Protein AF-A0A914SHW0-F1 (afdb_monomer)

Radius of gyration: 13.07 Å; Cα contacts (8 Å, |Δi|>4): 17; chains: 1; bounding box: 34×26×28 Å

Solvent-accessible surface area (backbone atoms only — not comparable to full-atom values): 3949 Å² total; per-residue (Å²): 114,66,37,70,71,54,74,66,46,66,84,62,70,93,50,56,78,84,50,48,57,58,43,49,71,72,69,54,72,85,75,83,59,88,87,66,52,70,72,58,51,54,50,49,50,54,57,54,54,65,63,50,59,77,65,69,78,69,69,135

Foldseek 3Di:
DVCVLVVNDDAPPVDDPVCVVVCVVVVHGGDDRDPDDPVVVVVVCVVVVVVCVVVVVPDD

Sequence (60 aa):
MWELMTRAASPYGDISNHKIREYLESGMRLPKPTNCPHVLYVIFQKIHAKTTAVKSFVAM

pLDDT: mean 70.47, std 14.79, range [31.66, 87.0]

Structure (mmCIF, N/CA/C/O backbone):
data_AF-A0A914SHW0-F1
#
_entry.id   AF-A0A914SHW0-F1
#
loop_
_atom_site.group_PDB
_atom_site.id
_atom_site.type_symbol
_atom_site.label_atom_id
_atom_site.label_alt_id
_atom_site.label_comp_id
_atom_site.label_asym_id
_atom_site.label_entity_id
_atom_site.label_seq_id
_atom_site.pdbx_PDB_ins_code
_atom_site.Cartn_x
_atom_site.Cartn_y
_atom_site.Cartn_z
_atom_site.occupancy
_atom_site.B_iso_or_equiv
_atom_site.auth_seq_id
_atom_site.auth_comp_id
_atom_site.auth_asym_id
_atom_site.auth_atom_id
_atom_site.pdbx_PDB_model_num
ATOM 1 N N . MET A 1 1 ? 5.974 -5.606 -0.995 1.00 69.06 1 MET A N 1
ATOM 2 C CA . MET A 1 1 ? 6.040 -5.987 -2.431 1.00 69.06 1 MET A CA 1
ATOM 3 C C . MET A 1 1 ? 5.461 -4.919 -3.362 1.00 69.06 1 MET A C 1
ATOM 5 O O . MET A 1 1 ? 6.004 -4.752 -4.443 1.00 69.06 1 MET A O 1
ATOM 9 N N . TRP A 1 2 ? 4.403 -4.184 -2.978 1.00 73.94 2 TRP A N 1
ATOM 10 C CA . TRP A 1 2 ? 3.838 -3.097 -3.803 1.00 73.94 2 TRP A CA 1
ATOM 11 C C . TRP A 1 2 ? 4.859 -1.985 -4.077 1.00 73.94 2 TRP A C 1
ATOM 13 O O . TRP A 1 2 ? 5.055 -1.628 -5.231 1.00 73.94 2 TRP A O 1
ATOM 23 N N . GLU A 1 3 ? 5.588 -1.552 -3.045 1.00 75.38 3 GLU A N 1
ATOM 24 C CA . GLU A 1 3 ? 6.637 -0.524 -3.142 1.00 75.38 3 GLU A CA 1
ATOM 25 C C . GLU A 1 3 ? 7.718 -0.886 -4.167 1.00 75.38 3 GLU A C 1
ATOM 27 O O . GLU A 1 3 ? 8.164 -0.040 -4.927 1.00 75.38 3 GLU A O 1
ATOM 32 N N . LEU A 1 4 ? 8.095 -2.164 -4.269 1.00 75.00 4 LEU A N 1
ATOM 33 C CA . LEU A 1 4 ? 9.076 -2.616 -5.258 1.00 75.00 4 LEU A CA 1
ATOM 34 C C . LEU A 1 4 ? 8.553 -2.439 -6.696 1.00 75.00 4 LEU A C 1
ATOM 36 O O . LEU A 1 4 ? 9.286 -2.012 -7.583 1.00 75.00 4 LEU A O 1
ATOM 40 N N . MET A 1 5 ? 7.266 -2.724 -6.916 1.00 69.56 5 MET A N 1
ATOM 41 C CA . MET A 1 5 ? 6.613 -2.604 -8.226 1.00 69.56 5 MET A CA 1
ATOM 42 C C . MET A 1 5 ? 6.349 -1.148 -8.622 1.00 69.56 5 MET A C 1
ATOM 44 O O . MET A 1 5 ? 6.306 -0.833 -9.809 1.00 69.56 5 MET A O 1
ATOM 48 N N . THR A 1 6 ? 6.178 -0.253 -7.649 1.00 75.56 6 THR A N 1
ATOM 49 C CA . THR A 1 6 ? 5.936 1.177 -7.879 1.00 75.56 6 THR A CA 1
ATOM 50 C C . THR A 1 6 ? 7.203 2.027 -7.823 1.00 75.56 6 THR A C 1
ATOM 52 O O . THR A 1 6 ? 7.101 3.249 -7.816 1.00 75.56 6 THR A O 1
ATOM 55 N N . ARG A 1 7 ? 8.394 1.403 -7.853 1.00 80.81 7 ARG A N 1
ATOM 56 C CA . ARG A 1 7 ? 9.704 2.081 -7.773 1.00 80.81 7 ARG A CA 1
ATOM 57 C C . ARG A 1 7 ? 9.862 2.897 -6.483 1.00 80.81 7 ARG A C 1
ATOM 59 O O . ARG A 1 7 ? 10.231 4.064 -6.519 1.00 80.81 7 ARG A O 1
ATOM 66 N N . ALA A 1 8 ? 9.576 2.251 -5.355 1.00 80.94 8 ALA A N 1
ATOM 67 C CA . ALA A 1 8 ? 9.588 2.812 -4.007 1.00 80.94 8 ALA A CA 1
ATOM 68 C C . ALA A 1 8 ? 8.624 3.996 -3.818 1.00 80.94 8 ALA A C 1
ATOM 70 O O . ALA A 1 8 ? 8.899 4.911 -3.044 1.00 80.94 8 ALA A O 1
ATOM 71 N N . ALA A 1 9 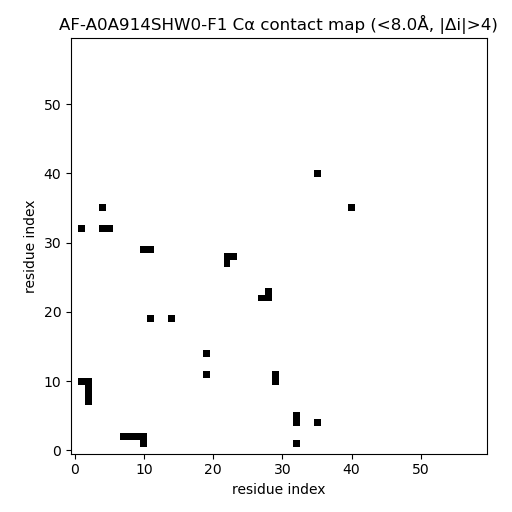? 7.482 3.988 -4.515 1.00 79.50 9 ALA A N 1
ATOM 72 C CA . ALA A 1 9 ? 6.449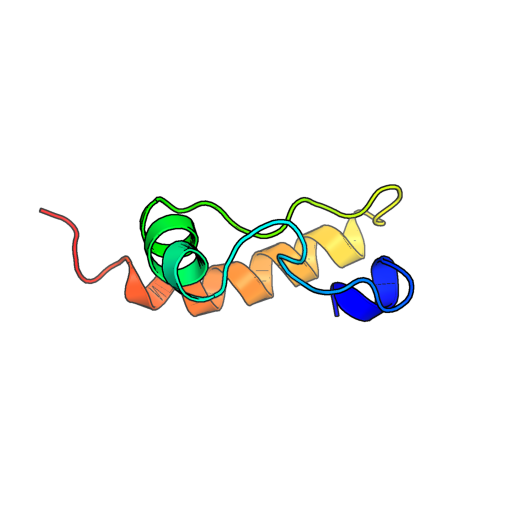 4.983 -4.257 1.00 79.50 9 ALA A CA 1
ATOM 73 C C . ALA A 1 9 ? 5.913 4.841 -2.827 1.00 79.50 9 ALA A C 1
ATOM 75 O O . ALA A 1 9 ? 5.793 3.729 -2.306 1.00 79.50 9 ALA A O 1
ATOM 76 N N . SER A 1 10 ? 5.541 5.973 -2.226 1.00 80.06 10 SER A N 1
ATOM 77 C CA . SER A 1 10 ? 4.962 5.991 -0.886 1.00 80.06 10 SER A CA 1
ATOM 78 C C . SER A 1 10 ? 3.583 5.313 -0.889 1.00 80.06 10 SER A C 1
ATOM 80 O O . SER A 1 10 ? 2.700 5.725 -1.654 1.00 80.06 10 SER A O 1
ATOM 82 N N . PRO A 1 11 ? 3.362 4.269 -0.073 1.00 76.06 11 PRO A N 1
ATOM 83 C CA . PRO A 1 11 ? 2.055 3.640 0.043 1.00 76.06 11 PRO A CA 1
ATOM 84 C C . PRO A 1 11 ? 1.054 4.632 0.643 1.00 76.06 11 PRO A C 1
ATOM 86 O O . PRO A 1 11 ? 1.303 5.220 1.688 1.00 76.06 11 PRO A O 1
ATOM 89 N N . TYR A 1 12 ? -0.096 4.796 -0.017 1.00 80.94 12 TYR A N 1
ATOM 90 C CA . TYR A 1 12 ? -1.132 5.761 0.370 1.00 80.94 12 TYR A CA 1
ATOM 91 C C . TYR A 1 12 ? -0.618 7.209 0.462 1.00 80.94 12 TYR A C 1
ATOM 93 O O . TYR A 1 12 ? -1.157 7.984 1.241 1.00 80.94 12 TYR A O 1
ATOM 101 N N . GLY A 1 13 ? 0.393 7.590 -0.333 1.00 79.19 13 GLY A N 1
ATOM 102 C CA . GLY A 1 13 ? 0.992 8.932 -0.280 1.00 79.19 13 GLY A CA 1
ATOM 103 C C . GLY A 1 13 ? 0.001 10.090 -0.465 1.00 79.19 13 GLY A C 1
ATOM 104 O O . GLY A 1 13 ? 0.221 11.172 0.068 1.00 79.19 13 GLY A O 1
ATOM 105 N N . ASP A 1 14 ? -1.118 9.843 -1.147 1.00 81.00 14 ASP A N 1
ATOM 106 C CA . ASP A 1 14 ? -2.182 10.829 -1.375 1.00 81.00 14 ASP A CA 1
ATOM 107 C C . ASP A 1 14 ? -3.186 10.926 -0.207 1.00 81.00 14 ASP A C 1
ATOM 109 O O . ASP A 1 14 ? -4.084 11.770 -0.211 1.00 81.00 14 ASP A O 1
ATOM 113 N N . ILE A 1 15 ? -3.072 10.050 0.798 1.00 83.06 15 ILE A N 1
ATOM 114 C CA .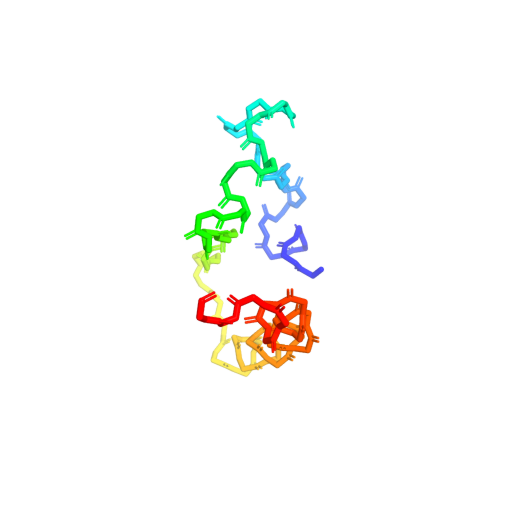 ILE A 1 15 ? -3.999 9.939 1.926 1.00 83.06 15 ILE A CA 1
ATOM 115 C C . ILE A 1 15 ? -3.276 10.335 3.212 1.00 83.06 15 ILE A C 1
ATOM 117 O O . ILE A 1 15 ? -2.247 9.777 3.578 1.00 83.06 15 ILE A O 1
ATOM 121 N N . SER A 1 16 ? -3.860 11.272 3.957 1.00 86.19 16 SER A N 1
ATOM 122 C CA . SER A 1 16 ? -3.368 11.612 5.294 1.00 86.19 16 SER A CA 1
ATOM 123 C C . SER A 1 16 ? -3.434 10.403 6.237 1.00 86.19 16 SER A C 1
ATOM 125 O O . SER A 1 16 ? -4.430 9.677 6.249 1.00 86.19 16 SER A O 1
ATOM 127 N N . ASN A 1 17 ? -2.426 10.240 7.099 1.00 82.88 17 ASN A N 1
ATOM 128 C CA . ASN A 1 17 ? -2.335 9.151 8.081 1.00 82.88 17 ASN A CA 1
ATOM 129 C C . ASN A 1 17 ? -3.611 8.971 8.921 1.00 82.88 17 ASN A C 1
ATOM 131 O O . ASN A 1 17 ? -4.003 7.846 9.221 1.00 82.88 17 ASN A O 1
ATOM 135 N N . HIS A 1 18 ? -4.299 10.065 9.254 1.00 87.00 18 HIS A N 1
ATOM 136 C CA . HIS A 1 18 ? -5.546 10.020 10.025 1.00 87.00 18 HIS A CA 1
ATOM 137 C C . HIS A 1 18 ? -6.707 9.380 9.251 1.00 87.00 18 HIS A C 1
ATOM 139 O O . HIS A 1 18 ? -7.554 8.724 9.848 1.00 87.00 18 HIS A O 1
ATOM 145 N N . LYS A 1 19 ? -6.719 9.523 7.921 1.00 83.19 19 LYS A N 1
ATOM 146 C CA . LYS A 1 19 ? -7.759 8.993 7.026 1.00 83.19 19 LYS A CA 1
ATOM 147 C C . LYS A 1 19 ? -7.446 7.593 6.502 1.00 83.19 19 LYS A C 1
ATOM 149 O O . LYS A 1 19 ? -8.339 6.927 5.990 1.00 83.19 19 LYS A O 1
ATOM 154 N N . ILE A 1 20 ? -6.204 7.118 6.644 1.00 83.88 20 ILE A N 1
ATOM 155 C CA . ILE A 1 20 ? -5.808 5.765 6.220 1.00 83.88 20 ILE A CA 1
ATOM 156 C C . ILE A 1 20 ? -6.655 4.699 6.913 1.00 83.88 20 ILE A C 1
ATOM 158 O O . ILE A 1 20 ? -7.049 3.724 6.277 1.00 83.88 20 ILE A O 1
ATOM 162 N N . ARG A 1 21 ? -6.982 4.886 8.196 1.00 82.81 21 ARG A N 1
ATOM 163 C CA . ARG A 1 21 ? -7.787 3.912 8.935 1.00 82.81 21 ARG A CA 1
ATOM 164 C C . ARG A 1 21 ? -9.201 3.793 8.363 1.00 82.81 21 ARG A C 1
ATOM 166 O O . ARG A 1 21 ? -9.600 2.691 8.003 1.00 82.81 21 ARG A O 1
ATOM 173 N N . GLU A 1 22 ? -9.889 4.913 8.162 1.00 86.44 22 GLU A N 1
ATOM 174 C CA . GLU A 1 22 ? -11.215 4.963 7.522 1.00 86.44 22 GLU A CA 1
ATOM 175 C C . GLU A 1 22 ? -11.178 4.418 6.084 1.00 86.44 22 GLU A C 1
ATOM 177 O O . GLU A 1 22 ? -12.052 3.659 5.660 1.00 86.44 22 GLU A O 1
ATOM 182 N N . TYR A 1 23 ? -10.116 4.723 5.334 1.00 83.50 23 TYR A N 1
ATOM 183 C CA . TYR A 1 23 ? -9.912 4.199 3.985 1.00 83.50 23 TYR A CA 1
ATOM 184 C C . TYR A 1 23 ? -9.795 2.666 3.984 1.00 83.50 23 TYR A C 1
ATOM 186 O O . TYR A 1 23 ? -10.440 1.984 3.190 1.00 83.50 23 TYR A O 1
ATOM 194 N N . LEU A 1 24 ? -9.052 2.083 4.926 1.00 82.94 24 LEU A N 1
ATOM 195 C CA . LEU A 1 24 ? -8.950 0.627 5.062 1.00 82.94 24 LEU A CA 1
ATOM 196 C C . LEU A 1 24 ? -10.248 -0.007 5.604 1.00 82.94 24 LEU A C 1
ATOM 198 O O . LEU A 1 24 ? -10.614 -1.129 5.211 1.00 82.94 24 LEU A O 1
ATOM 202 N N . GLU A 1 25 ? -10.959 0.698 6.482 1.00 81.44 25 GLU A N 1
ATOM 203 C CA . GLU A 1 25 ? -12.254 0.314 7.057 1.00 81.44 25 GLU A CA 1
ATOM 204 C C . GLU A 1 25 ? -13.398 0.365 6.031 1.00 81.44 25 GLU A C 1
ATOM 206 O O . GLU A 1 25 ? -14.288 -0.480 6.089 1.00 81.44 25 GLU A O 1
ATOM 211 N N . SER A 1 26 ? -13.315 1.197 4.994 1.00 81.38 26 SER A N 1
ATOM 212 C CA . SER A 1 26 ? -14.250 1.147 3.854 1.00 81.38 26 SER A CA 1
ATOM 213 C C . SER A 1 26 ? -14.010 -0.040 2.907 1.00 81.38 26 SER A C 1
ATOM 215 O O . SER A 1 26 ? -14.813 -0.314 2.023 1.00 81.38 26 SER A O 1
ATOM 217 N N . GLY A 1 27 ? -12.914 -0.785 3.100 1.00 77.44 27 GLY A N 1
ATOM 218 C CA . GLY A 1 27 ? -12.541 -1.915 2.240 1.00 77.44 27 GLY A CA 1
ATOM 219 C C . GLY A 1 27 ? -11.654 -1.520 1.061 1.00 77.44 27 GLY A C 1
ATOM 220 O O . GLY A 1 27 ? -11.182 -2.396 0.337 1.00 77.44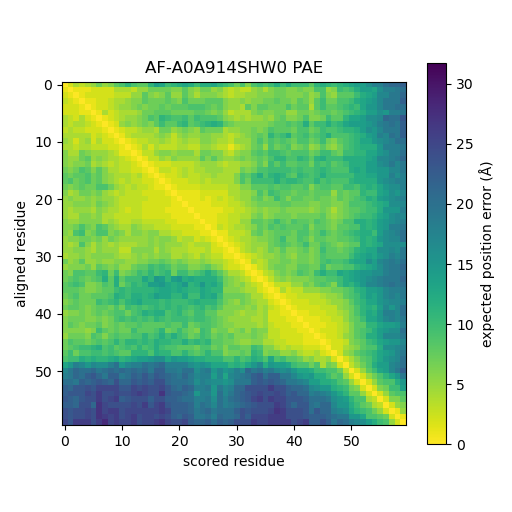 27 GLY A O 1
ATOM 221 N N . MET A 1 28 ? -11.344 -0.231 0.922 1.00 76.38 28 MET A N 1
ATOM 222 C CA . MET A 1 28 ? -10.390 0.247 -0.067 1.00 76.38 28 MET A CA 1
ATOM 223 C C . MET A 1 28 ? -8.965 -0.198 0.297 1.00 76.38 28 MET A C 1
ATOM 225 O O . MET A 1 28 ? -8.591 -0.350 1.467 1.00 76.38 28 MET A O 1
ATOM 229 N N . ARG A 1 29 ? -8.162 -0.479 -0.727 1.00 82.25 29 ARG A N 1
ATOM 230 C CA . ARG A 1 29 ? -6.765 -0.930 -0.628 1.00 82.25 29 ARG A CA 1
ATOM 231 C C . ARG A 1 29 ? -5.947 -0.260 -1.725 1.00 82.25 29 ARG A C 1
ATOM 233 O O . ARG A 1 29 ? -6.511 0.328 -2.643 1.00 82.25 29 ARG A O 1
ATOM 240 N N . LEU A 1 30 ? -4.621 -0.368 -1.630 1.00 79.06 30 LEU A N 1
ATOM 241 C CA . LEU A 1 30 ? -3.702 0.152 -2.645 1.00 79.06 30 LEU A CA 1
ATOM 242 C C . LEU A 1 30 ? -4.096 -0.311 -4.059 1.00 79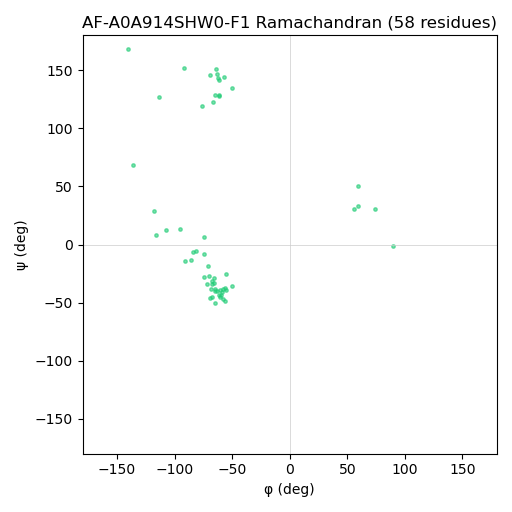.06 30 LEU A C 1
ATOM 244 O O . LEU A 1 30 ? -4.362 -1.504 -4.257 1.00 79.06 30 LEU A O 1
ATOM 248 N N . PRO A 1 31 ? -4.092 0.601 -5.047 1.00 75.19 31 PRO A N 1
ATOM 249 C CA . PRO A 1 31 ? -4.409 0.259 -6.423 1.00 75.19 31 PRO A CA 1
ATOM 250 C C . PRO A 1 31 ? -3.371 -0.708 -7.001 1.00 75.19 31 PRO A C 1
ATOM 252 O O . PRO A 1 31 ? -2.193 -0.707 -6.619 1.00 75.19 31 PRO A O 1
ATOM 255 N N . LYS A 1 32 ? -3.809 -1.537 -7.958 1.00 69.62 32 LYS A N 1
ATOM 256 C CA . LYS A 1 32 ? -2.907 -2.436 -8.684 1.00 69.62 32 LYS A CA 1
ATOM 257 C C . LYS A 1 32 ? -1.860 -1.591 -9.431 1.00 69.62 32 LYS A C 1
ATOM 259 O O . LYS A 1 32 ? -2.260 -0.713 -10.192 1.00 69.62 32 LYS A O 1
ATOM 264 N N . PRO A 1 33 ? -0.553 -1.868 -9.285 1.00 72.50 33 PRO A N 1
ATOM 265 C CA . PRO A 1 33 ? 0.468 -1.158 -10.044 1.00 72.50 33 PRO A CA 1
ATOM 266 C C . PRO A 1 33 ? 0.310 -1.389 -11.556 1.00 72.50 33 PRO A C 1
ATOM 268 O O . PRO A 1 33 ? -0.047 -2.489 -12.005 1.00 72.50 33 PRO A O 1
ATOM 271 N N . THR A 1 34 ? 0.580 -0.344 -12.340 1.00 65.12 34 THR A N 1
ATOM 272 C CA . THR A 1 34 ? 0.576 -0.377 -13.808 1.00 65.12 34 THR A CA 1
ATOM 273 C C . THR A 1 34 ? 1.636 -1.374 -14.275 1.00 65.12 34 THR A C 1
ATOM 275 O O . THR A 1 34 ? 2.779 -1.309 -13.837 1.00 65.12 34 THR A O 1
ATOM 278 N N . ASN A 1 35 ? 1.261 -2.317 -15.144 1.00 66.19 35 ASN A N 1
ATOM 279 C CA . ASN A 1 35 ? 2.140 -3.385 -15.645 1.00 66.19 35 ASN A CA 1
ATOM 280 C C . ASN A 1 35 ? 2.467 -4.540 -14.668 1.00 66.19 35 ASN A C 1
ATOM 282 O O . ASN A 1 35 ? 3.522 -5.160 -14.761 1.00 66.19 35 ASN A O 1
ATOM 286 N N . CYS A 1 36 ? 1.562 -4.880 -13.743 1.00 65.62 36 CYS A N 1
ATOM 287 C CA . CYS A 1 36 ? 1.746 -6.048 -12.873 1.00 65.62 36 CYS A CA 1
ATOM 288 C C . CYS A 1 36 ? 1.470 -7.381 -13.625 1.00 65.62 36 CYS A C 1
ATOM 290 O O . CYS A 1 36 ? 0.330 -7.582 -14.065 1.00 65.62 36 CYS A O 1
ATOM 292 N N . PRO A 1 37 ? 2.453 -8.302 -13.746 1.00 78.69 37 PRO A N 1
ATOM 293 C CA . PRO A 1 37 ? 2.268 -9.642 -14.310 1.00 78.69 37 PRO A CA 1
ATOM 294 C C . PRO A 1 37 ? 1.189 -10.429 -13.556 1.00 78.69 37 PRO A C 1
ATOM 296 O O . PRO A 1 37 ? 1.101 -10.348 -12.328 1.00 78.69 37 PRO A O 1
ATOM 299 N N . HIS A 1 38 ? 0.401 -11.243 -14.266 1.00 76.06 38 HIS A N 1
ATOM 300 C CA . HIS A 1 38 ? -0.721 -11.986 -13.670 1.00 76.06 38 HIS A CA 1
ATOM 301 C C . HIS A 1 38 ? -0.286 -12.860 -12.477 1.00 76.06 38 HIS A C 1
ATOM 303 O O . HIS A 1 38 ? -0.976 -12.905 -11.457 1.00 76.06 38 HIS A O 1
ATOM 309 N N . VAL A 1 39 ? 0.879 -13.507 -12.559 1.00 77.62 39 VAL A N 1
ATOM 310 C CA . VAL A 1 39 ? 1.424 -14.338 -11.471 1.00 77.62 39 VAL A CA 1
ATOM 311 C C . VAL A 1 39 ? 1.636 -13.525 -10.191 1.00 77.62 39 VAL A C 1
ATOM 313 O O . VAL A 1 39 ? 1.243 -13.959 -9.109 1.00 77.62 39 VAL A O 1
ATOM 316 N N . LEU A 1 40 ? 2.181 -12.310 -10.308 1.00 73.81 40 LEU A N 1
ATOM 317 C CA . LEU A 1 40 ? 2.372 -11.426 -9.158 1.00 73.81 40 LEU A CA 1
ATOM 318 C C . LEU A 1 40 ? 1.032 -10.941 -8.606 1.00 73.81 40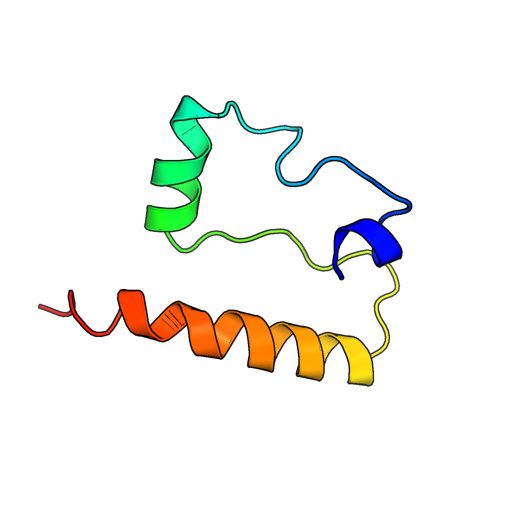 LEU A C 1
ATOM 320 O O . LEU A 1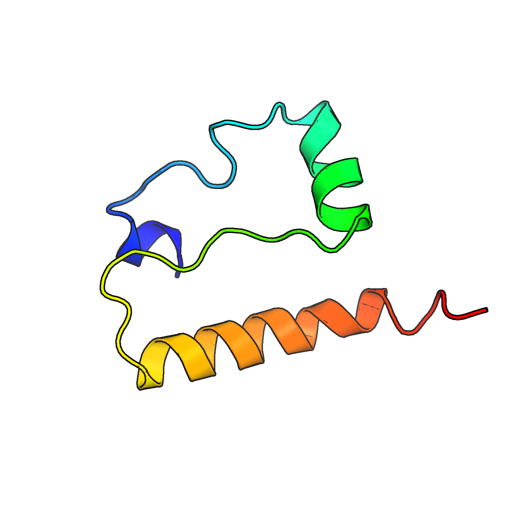 40 ? 0.853 -10.911 -7.391 1.00 73.81 40 LEU A O 1
ATOM 324 N N . TYR A 1 41 ? 0.059 -10.642 -9.470 1.00 72.94 41 TYR A N 1
ATOM 325 C CA . TYR A 1 41 ? -1.286 -10.263 -9.034 1.00 72.94 41 TYR A CA 1
ATOM 326 C C . TYR A 1 41 ? -1.965 -11.352 -8.186 1.00 72.94 41 TYR A C 1
ATOM 328 O O . TYR A 1 41 ? -2.564 -11.038 -7.160 1.00 72.94 41 TYR A O 1
ATOM 336 N N . VAL A 1 42 ? -1.813 -12.631 -8.551 1.00 78.50 42 VAL A N 1
ATOM 337 C CA . VAL A 1 42 ? -2.345 -13.766 -7.771 1.00 78.50 42 VAL A CA 1
ATOM 338 C C . VAL A 1 42 ? -1.672 -13.870 -6.400 1.00 78.50 42 VAL A C 1
ATOM 340 O O . VAL A 1 42 ? -2.338 -14.156 -5.406 1.00 78.50 42 VAL A O 1
ATOM 343 N N . ILE A 1 43 ? -0.366 -13.609 -6.320 1.00 79.00 43 ILE A N 1
ATOM 344 C CA . ILE A 1 43 ? 0.369 -13.595 -5.049 1.00 79.00 43 ILE A CA 1
ATOM 345 C C . ILE A 1 43 ? -0.096 -12.423 -4.171 1.00 79.00 43 ILE A C 1
ATOM 347 O O . ILE A 1 43 ? -0.397 -12.633 -2.997 1.00 79.00 43 ILE A O 1
ATOM 351 N N . PHE A 1 44 ? -0.235 -11.218 -4.737 1.00 75.25 44 PHE A N 1
ATOM 352 C CA . PHE A 1 44 ? -0.771 -10.049 -4.029 1.00 75.25 44 PHE A CA 1
ATOM 353 C C . PHE A 1 44 ? -2.180 -10.300 -3.492 1.00 75.25 44 PHE A C 1
ATOM 355 O O . PHE A 1 44 ? -2.435 -10.048 -2.318 1.00 75.25 44 PHE A O 1
ATOM 362 N N . GLN A 1 45 ? -3.067 -10.854 -4.320 1.00 70.69 45 GLN A N 1
ATOM 363 C CA . GLN A 1 45 ? -4.414 -11.267 -3.923 1.00 70.69 45 GLN A CA 1
ATOM 364 C C . GLN A 1 45 ? -4.373 -12.252 -2.750 1.00 70.69 45 GLN A C 1
ATOM 366 O O . GLN A 1 45 ? -5.036 -12.028 -1.745 1.00 70.69 45 GLN A O 1
ATOM 371 N N . LYS A 1 46 ? -3.544 -13.302 -2.816 1.00 72.12 46 LYS A N 1
ATOM 372 C CA . LYS A 1 46 ? -3.418 -14.289 -1.728 1.00 72.12 46 LYS A CA 1
ATOM 373 C C . LYS A 1 46 ? -2.885 -13.683 -0.428 1.00 72.12 46 LYS A C 1
ATOM 375 O O . LYS A 1 46 ? -3.359 -14.053 0.643 1.00 72.12 46 LYS A O 1
ATOM 380 N N . ILE A 1 47 ? -1.913 -12.774 -0.498 1.00 71.88 47 ILE A N 1
ATOM 381 C CA . ILE A 1 47 ? -1.354 -12.103 0.687 1.00 71.88 47 ILE A CA 1
ATOM 382 C C . ILE A 1 47 ? -2.393 -11.158 1.296 1.00 71.88 47 ILE A C 1
ATOM 384 O O . ILE A 1 47 ? -2.619 -11.191 2.502 1.00 71.88 47 ILE A O 1
ATOM 388 N N . HIS A 1 48 ? -3.067 -10.359 0.468 1.00 65.69 48 HIS A N 1
ATOM 389 C CA . HIS A 1 48 ? -4.096 -9.433 0.934 1.00 65.69 48 HIS A CA 1
ATOM 390 C C . HIS A 1 48 ? -5.332 -10.173 1.467 1.00 65.69 48 HIS A C 1
ATOM 392 O O . HIS A 1 48 ? -5.910 -9.736 2.457 1.00 65.69 48 HIS A O 1
ATOM 398 N N . ALA A 1 49 ? -5.688 -11.321 0.882 1.00 62.56 49 ALA A N 1
ATOM 399 C CA . ALA A 1 49 ? -6.797 -12.161 1.327 1.00 62.56 49 ALA A CA 1
ATOM 400 C C . ALA A 1 49 ? -6.560 -12.780 2.712 1.00 62.56 49 ALA A C 1
ATOM 402 O O . ALA A 1 49 ? -7.506 -12.901 3.486 1.00 62.56 49 ALA A O 1
ATOM 403 N N . LYS A 1 50 ? -5.310 -13.113 3.072 1.00 52.91 50 LYS A N 1
ATOM 404 C CA . LYS A 1 50 ? -4.984 -13.615 4.421 1.00 52.91 50 LYS A CA 1
ATOM 405 C C . LYS A 1 50 ? -5.201 -12.559 5.514 1.00 52.91 50 LYS A C 1
ATOM 407 O O . LYS A 1 50 ? -5.554 -12.913 6.632 1.00 52.91 50 LYS A O 1
ATOM 412 N N . THR A 1 51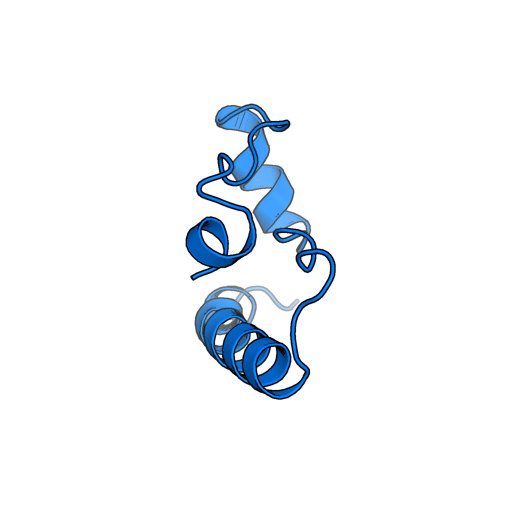 ? -5.071 -11.272 5.187 1.00 48.78 51 THR A N 1
ATOM 413 C CA . THR A 1 51 ? -5.345 -10.152 6.110 1.00 48.78 51 THR A CA 1
ATOM 414 C C . THR A 1 51 ? -6.829 -9.748 6.134 1.00 48.78 51 THR A C 1
ATOM 416 O O . THR A 1 51 ? -7.279 -9.075 7.060 1.00 48.78 51 THR A O 1
ATOM 419 N N . THR A 1 52 ? -7.636 -10.222 5.180 1.00 48.31 52 THR A N 1
ATOM 420 C CA . THR A 1 52 ? -9.106 -10.086 5.183 1.00 48.31 52 THR A CA 1
ATOM 421 C C . THR A 1 52 ? -9.788 -11.027 6.191 1.00 48.31 52 THR A C 1
ATOM 423 O O . THR A 1 52 ? -11.006 -11.049 6.285 1.00 48.31 52 THR A O 1
ATOM 426 N N . ALA A 1 53 ? -9.042 -11.756 7.025 1.00 43.94 53 ALA A N 1
ATOM 427 C CA . ALA A 1 53 ? -9.625 -12.459 8.170 1.00 43.94 53 ALA A CA 1
ATOM 428 C C . ALA A 1 53 ? -10.083 -11.505 9.298 1.00 43.94 53 ALA A C 1
ATOM 430 O O . ALA A 1 53 ? -10.943 -11.874 10.090 1.00 43.94 53 ALA A O 1
ATOM 431 N N . VAL A 1 54 ? -9.605 -10.250 9.341 1.00 46.22 54 VAL A N 1
ATOM 432 C CA . VAL A 1 54 ? -10.051 -9.258 10.351 1.00 46.22 54 VAL A CA 1
ATOM 433 C C . VAL A 1 54 ? -11.390 -8.591 9.975 1.00 46.22 54 VAL A C 1
ATOM 435 O O . VAL A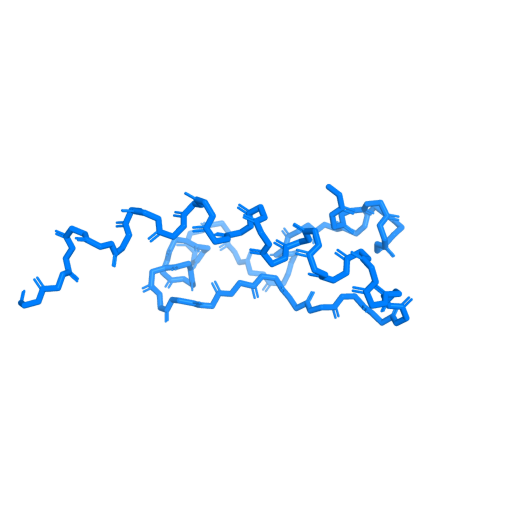 1 54 ? -11.981 -7.880 10.777 1.00 46.22 54 VAL A O 1
ATOM 438 N N . LYS A 1 55 ? -11.941 -8.869 8.784 1.00 44.09 55 LYS A N 1
ATOM 439 C CA . LYS A 1 55 ? -13.322 -8.497 8.410 1.00 44.09 55 LYS A CA 1
ATOM 440 C C . LYS A 1 55 ? -14.216 -9.703 8.115 1.00 44.09 55 LYS A C 1
ATOM 442 O O . LYS A 1 55 ? -15.173 -9.595 7.363 1.00 44.09 55 LYS A O 1
ATOM 447 N N . SER A 1 56 ? -13.926 -10.833 8.759 1.00 39.66 56 SER A N 1
ATOM 448 C CA . SER A 1 56 ? -14.917 -11.895 8.967 1.00 39.66 56 SER A CA 1
ATOM 449 C C . SER A 1 56 ? -15.386 -11.986 10.428 1.00 39.66 56 SER A C 1
ATOM 451 O O . SER A 1 56 ? -16.046 -12.955 10.783 1.00 39.66 56 SER A O 1
ATOM 453 N N . PHE A 1 57 ? -15.072 -10.988 11.271 1.00 39.47 57 PHE A N 1
ATOM 454 C CA . PHE A 1 57 ? -15.601 -10.877 12.642 1.00 39.47 57 PHE A CA 1
ATOM 455 C C . PHE A 1 57 ? -16.479 -9.637 12.883 1.00 39.47 57 PHE A C 1
ATOM 457 O O . PHE A 1 57 ? -16.882 -9.375 14.007 1.00 39.47 57 PHE A O 1
ATOM 464 N N . VAL A 1 58 ? -16.812 -8.890 11.829 1.00 34.44 58 VAL A N 1
ATOM 465 C CA . VAL A 1 58 ? -17.949 -7.958 11.840 1.00 34.44 58 VAL A CA 1
ATOM 466 C C . VAL A 1 58 ? -18.688 -8.150 10.517 1.00 34.44 58 VAL A C 1
ATOM 468 O O . VAL A 1 58 ? -18.597 -7.352 9.588 1.00 34.44 58 VAL A O 1
ATOM 471 N N . ALA A 1 59 ? -19.298 -9.327 10.398 1.00 33.09 59 ALA A N 1
ATOM 472 C CA . ALA A 1 59 ? -20.550 -9.484 9.677 1.00 33.09 59 ALA A CA 1
ATOM 473 C C . ALA A 1 59 ? -21.671 -9.311 10.712 1.00 33.09 59 ALA A C 1
ATOM 475 O O . ALA A 1 59 ? -21.462 -9.702 11.862 1.00 33.09 59 ALA A O 1
ATOM 476 N N . MET A 1 60 ? -22.835 -8.836 10.259 1.00 31.66 60 MET A N 1
ATOM 477 C CA . MET A 1 60 ? -24.073 -8.632 11.030 1.00 31.66 60 MET A CA 1
ATOM 478 C C . MET A 1 60 ? -24.153 -7.363 11.882 1.00 31.66 60 MET A C 1
ATOM 480 O O . MET A 1 60 ? -23.217 -7.079 12.657 1.00 31.66 60 MET A O 1
#

Organism: Parascaris equorum (NCBI:txid6256)

Mean predicted aligned error: 9.48 Å

InterPro domains:
  IPR001245 Serine-threonine/tyrosine-protein kinase, catalytic domain [PF07714] (1-50)

Secondary structure (DSSP, 8-state):
-HHHHTTSPPTTTTS-HHHHHHHHHTT--PPPPTT--HHHHHHHHHHHHHHGGGGSS---

Nearest PDB structures (foldseek):
  4gg7-assembly1_A  TM=8.719E-01  e=2.863E-03  Homo sapiens
  3zbf-assembly1_A  TM=9.150E-01  e=5.381E-03  Homo sapiens
  7vjl-assembly1_A  TM=8.565E-01  e=1.436E-02  Homo sapiens
  5nud-assembly2_B  TM=8.523E-01  e=1.540E-02  Homo sapiens
  8e1x-assembly1_A  TM=8.721E-01  e=2.515E-02  Homo sapiens